Protein AF-A0AAJ1U0Q8-F1 (afdb_monomer_lite)

Radius of gyration: 18.87 Å; chains: 1; bounding box: 46×45×35 Å

Structure (mmCIF, N/CA/C/O backbone):
data_AF-A0AAJ1U0Q8-F1
#
_entry.id   AF-A0AAJ1U0Q8-F1
#
loop_
_atom_site.group_PDB
_atom_site.id
_atom_site.type_symbol
_atom_site.label_atom_id
_atom_site.label_alt_id
_atom_site.label_comp_id
_atom_site.label_asym_id
_atom_site.label_entity_id
_atom_site.label_seq_id
_atom_site.pdbx_PDB_ins_code
_atom_site.Cartn_x
_atom_site.Cartn_y
_atom_site.Cartn_z
_atom_site.occupancy
_atom_site.B_iso_or_equiv
_atom_site.auth_seq_id
_atom_site.auth_comp_id
_atom_site.auth_asym_id
_atom_site.auth_atom_id
_atom_site.pdbx_PDB_model_num
ATOM 1 N N . MET A 1 1 ? -5.682 -18.671 3.814 1.00 58.34 1 MET A N 1
ATOM 2 C CA . MET A 1 1 ? -4.572 -17.831 3.312 1.00 58.34 1 MET A CA 1
ATOM 3 C C . MET A 1 1 ? -4.842 -17.552 1.848 1.00 58.34 1 MET A C 1
ATOM 5 O O . MET A 1 1 ? -4.875 -18.498 1.068 1.00 58.34 1 MET A O 1
ATOM 9 N N . THR A 1 2 ? -5.083 -16.295 1.493 1.00 74.69 2 THR A N 1
ATOM 10 C CA . THR A 1 2 ? -5.428 -15.890 0.124 1.00 74.69 2 THR A CA 1
ATOM 11 C C . THR A 1 2 ? -4.175 -15.361 -0.558 1.00 74.69 2 THR A C 1
ATOM 13 O O . THR A 1 2 ? -3.456 -14.548 0.017 1.00 74.69 2 THR A O 1
ATOM 16 N N . LYS A 1 3 ? -3.877 -15.851 -1.763 1.00 77.62 3 LYS A N 1
ATOM 17 C CA . LYS A 1 3 ? -2.729 -15.394 -2.556 1.00 77.62 3 LYS A CA 1
ATOM 18 C C . LYS A 1 3 ? -3.224 -14.487 -3.674 1.00 77.62 3 LYS A C 1
ATOM 20 O O . LYS A 1 3 ? -4.155 -14.854 -4.385 1.00 77.62 3 LYS A O 1
ATOM 25 N N . HIS A 1 4 ? -2.584 -13.340 -3.848 1.00 74.12 4 HIS A N 1
ATOM 26 C CA . HIS A 1 4 ? -2.868 -12.391 -4.916 1.00 74.12 4 HIS A CA 1
ATOM 27 C C . HIS A 1 4 ? -1.615 -12.171 -5.755 1.00 74.12 4 HIS A C 1
ATOM 29 O O . HIS A 1 4 ? -0.574 -11.755 -5.250 1.00 74.12 4 HIS A O 1
ATOM 35 N N . LYS A 1 5 ? -1.690 -12.491 -7.048 1.00 73.25 5 LYS A N 1
ATOM 36 C CA . LYS A 1 5 ? -0.562 -12.300 -7.964 1.00 73.25 5 LYS A CA 1
ATOM 37 C C . LYS A 1 5 ? -0.489 -10.828 -8.366 1.00 73.25 5 LYS A C 1
ATOM 39 O O . LYS A 1 5 ? -1.400 -10.327 -9.011 1.00 73.25 5 LYS A O 1
ATOM 44 N N . LEU A 1 6 ? 0.623 -10.169 -8.049 1.00 69.06 6 LEU A N 1
ATOM 45 C CA . LEU A 1 6 ? 0.897 -8.776 -8.425 1.00 69.06 6 LEU A CA 1
ATOM 46 C C . LEU A 1 6 ? 1.731 -8.672 -9.720 1.00 69.06 6 LEU A C 1
ATOM 48 O O . LEU A 1 6 ? 2.224 -7.601 -10.067 1.00 69.06 6 LEU A O 1
ATOM 52 N N . GLY A 1 7 ? 1.883 -9.774 -10.463 1.00 67.50 7 GLY A N 1
ATOM 53 C CA . GLY A 1 7 ? 2.677 -9.841 -11.693 1.00 67.50 7 GLY A CA 1
ATOM 54 C C . GLY A 1 7 ? 4.178 -9.935 -11.408 1.00 67.50 7 GLY A C 1
ATOM 55 O O . GLY A 1 7 ? 4.593 -10.667 -10.513 1.00 67.50 7 GLY A O 1
ATOM 56 N N . LEU A 1 8 ? 4.989 -9.173 -12.152 1.00 64.56 8 LEU A N 1
ATOM 57 C CA . LEU A 1 8 ? 6.452 -9.084 -11.991 1.00 64.56 8 LEU A CA 1
ATOM 58 C C . LEU A 1 8 ? 6.898 -8.551 -10.617 1.00 64.56 8 LEU A C 1
ATOM 60 O O . LEU A 1 8 ? 8.073 -8.631 -10.287 1.00 64.56 8 LEU A O 1
ATOM 64 N N . VAL A 1 9 ? 5.979 -8.018 -9.810 1.00 69.50 9 VAL A N 1
ATOM 65 C CA . VAL A 1 9 ? 6.248 -7.520 -8.453 1.00 69.50 9 VAL A CA 1
ATOM 66 C C . VAL A 1 9 ? 6.316 -8.653 -7.421 1.00 69.50 9 VAL A C 1
ATOM 68 O O . VAL A 1 9 ? 7.023 -8.530 -6.425 1.00 69.50 9 VAL A O 1
ATOM 71 N N . GLY A 1 10 ? 5.612 -9.766 -7.655 1.00 75.31 10 GLY A N 1
ATOM 72 C CA . GLY A 1 10 ? 5.552 -10.898 -6.729 1.00 75.31 10 GLY A CA 1
ATOM 73 C C . GLY A 1 10 ? 4.132 -11.322 -6.369 1.00 75.31 10 GLY A C 1
ATOM 74 O O . GLY A 1 10 ? 3.176 -11.082 -7.113 1.00 75.31 10 GLY A O 1
ATOM 75 N N . VAL A 1 11 ? 3.996 -11.993 -5.228 1.00 81.25 11 VAL A N 1
ATOM 76 C CA . VAL A 1 11 ? 2.717 -12.507 -4.728 1.00 81.25 11 VAL A CA 1
ATOM 77 C C . VAL A 1 11 ? 2.438 -11.913 -3.356 1.00 81.25 11 VAL A C 1
ATOM 79 O O . VAL A 1 11 ? 3.226 -12.067 -2.427 1.00 81.25 11 VAL A O 1
ATOM 82 N N . LEU A 1 12 ? 1.290 -11.258 -3.221 1.00 83.31 12 LEU A N 1
ATOM 83 C CA . LEU A 1 12 ? 0.769 -10.825 -1.936 1.00 83.31 12 LEU A CA 1
ATOM 84 C C . LEU A 1 12 ? 0.078 -11.998 -1.246 1.00 83.31 12 LEU A C 1
ATOM 86 O O . LEU A 1 12 ? -0.757 -12.686 -1.832 1.00 83.31 12 LEU A O 1
ATOM 90 N N . HIS A 1 13 ? 0.429 -12.233 0.006 1.00 83.00 13 HIS A N 1
ATOM 91 C CA . HIS A 1 13 ? -0.161 -13.249 0.857 1.00 83.00 13 HIS A CA 1
ATOM 92 C C . HIS A 1 13 ? -0.986 -12.566 1.939 1.00 83.00 13 HIS A C 1
ATOM 94 O O . HIS A 1 13 ? -0.459 -11.818 2.758 1.00 83.00 13 HIS A O 1
ATOM 100 N N . VAL A 1 14 ? -2.280 -12.862 1.959 1.00 82.00 14 VAL A N 1
ATOM 101 C CA . VAL A 1 14 ? -3.213 -12.402 2.985 1.00 82.00 14 VAL A CA 1
ATOM 102 C C . VAL A 1 14 ? -3.460 -13.560 3.939 1.00 82.00 14 VAL A C 1
ATOM 104 O O . VAL A 1 14 ? -3.991 -14.616 3.562 1.00 82.00 14 VAL A O 1
ATOM 107 N N . HIS A 1 15 ? -3.024 -13.391 5.179 1.00 80.44 15 HIS A N 1
ATOM 108 C CA . HIS A 1 15 ? -3.223 -14.375 6.229 1.00 80.44 15 HIS A CA 1
ATOM 109 C C . HIS A 1 15 ? -4.585 -14.157 6.901 1.00 80.44 15 HIS A C 1
ATOM 111 O O . HIS A 1 15 ? -5.026 -13.018 7.031 1.00 80.44 15 HIS A O 1
ATOM 117 N N . PRO A 1 16 ? -5.249 -15.236 7.355 1.00 72.12 16 PRO A N 1
ATOM 118 C CA . PRO A 1 16 ? -6.525 -15.133 8.071 1.00 72.12 16 PRO A CA 1
ATOM 119 C C . PRO A 1 16 ? -6.404 -14.392 9.412 1.00 72.12 16 PRO A C 1
ATOM 121 O O . PRO A 1 16 ? -7.392 -13.886 9.918 1.00 72.12 16 PRO A O 1
ATOM 124 N N . ASP A 1 17 ? -5.186 -14.289 9.942 1.00 77.19 17 ASP A N 1
ATOM 125 C CA . ASP A 1 17 ? -4.814 -13.530 11.142 1.00 77.19 17 ASP A CA 1
AT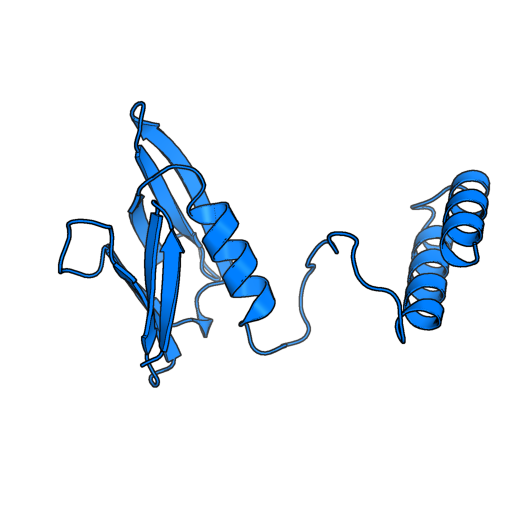OM 126 C C . ASP A 1 17 ? -4.863 -11.997 10.941 1.00 77.19 17 ASP A C 1
ATOM 128 O O . ASP A 1 17 ? -4.507 -11.230 11.823 1.00 77.19 17 ASP A O 1
ATOM 132 N N . GLY A 1 18 ? -5.243 -11.523 9.747 1.00 79.94 18 GLY A N 1
ATOM 133 C CA . GLY A 1 18 ? -5.286 -10.094 9.423 1.00 79.94 18 GLY A CA 1
ATOM 134 C C . GLY A 1 18 ? -3.931 -9.502 9.032 1.00 79.94 18 GLY A C 1
ATOM 135 O O . GLY A 1 18 ? -3.835 -8.305 8.784 1.00 79.94 18 GLY A O 1
ATOM 136 N N . THR A 1 19 ? -2.872 -10.309 8.927 1.00 84.56 19 THR A N 1
ATOM 137 C CA . THR A 1 19 ? -1.569 -9.854 8.417 1.00 84.56 19 THR A CA 1
ATOM 138 C C . THR A 1 19 ? -1.444 -10.043 6.910 1.00 84.56 19 THR A C 1
ATOM 140 O O . THR A 1 19 ? -1.818 -11.092 6.382 1.00 84.56 19 THR A O 1
ATOM 143 N N . ILE A 1 20 ? -0.820 -9.085 6.234 1.00 84.88 20 ILE A N 1
ATOM 144 C CA . ILE A 1 20 ? -0.394 -9.203 4.842 1.00 84.88 20 ILE A CA 1
ATOM 145 C C . ILE A 1 20 ? 1.122 -9.325 4.748 1.00 84.88 20 ILE A C 1
ATOM 147 O O . ILE A 1 20 ? 1.860 -8.748 5.547 1.00 84.88 20 ILE A O 1
ATOM 151 N N . GLY A 1 21 ? 1.596 -10.071 3.758 1.00 84.69 21 GLY A N 1
ATOM 152 C CA . GLY A 1 21 ? 3.015 -10.152 3.452 1.00 84.69 21 GLY A CA 1
ATOM 153 C C . GLY A 1 21 ? 3.274 -10.269 1.963 1.00 84.69 21 GLY A C 1
ATOM 154 O O . GLY A 1 21 ? 2.531 -10.934 1.245 1.00 84.69 21 GLY A O 1
ATOM 155 N N . LEU A 1 22 ? 4.327 -9.615 1.492 1.00 82.81 22 LEU A N 1
ATOM 156 C CA . LEU A 1 22 ? 4.748 -9.687 0.097 1.00 82.81 22 LEU A CA 1
ATOM 157 C C . LEU A 1 22 ? 5.836 -10.747 -0.056 1.00 82.81 22 LEU A C 1
ATOM 159 O O . LEU A 1 22 ? 6.810 -10.742 0.690 1.00 82.81 22 LEU A O 1
ATOM 163 N N . VAL A 1 23 ? 5.693 -11.633 -1.036 1.00 81.62 23 VAL A N 1
ATOM 164 C CA . VAL A 1 23 ? 6.739 -12.574 -1.448 1.00 81.62 23 VAL A CA 1
ATOM 165 C C . VAL A 1 23 ? 7.258 -12.136 -2.813 1.00 81.62 23 VAL A C 1
ATOM 167 O O . VAL A 1 23 ? 6.512 -12.130 -3.796 1.00 81.62 23 VAL A O 1
ATOM 170 N N . GLU A 1 24 ? 8.529 -11.736 -2.866 1.00 73.19 24 GLU A N 1
ATOM 171 C CA . GLU A 1 24 ? 9.201 -11.340 -4.108 1.00 73.19 24 GLU A CA 1
ATOM 172 C C . GLU A 1 24 ? 9.363 -12.544 -5.058 1.00 73.19 24 GLU A C 1
ATOM 174 O O . GLU A 1 24 ? 9.595 -13.673 -4.614 1.00 73.19 24 GLU A O 1
ATOM 179 N N . PRO A 1 25 ? 9.307 -12.330 -6.382 1.00 64.06 25 PRO A N 1
ATOM 180 C CA . PRO 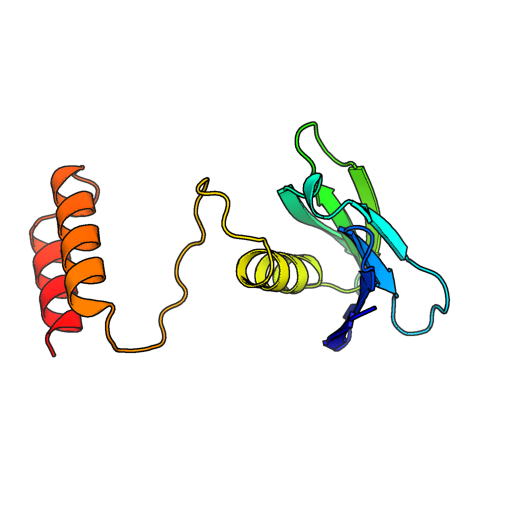A 1 25 ? 9.574 -13.391 -7.343 1.00 64.06 25 PRO A CA 1
ATOM 181 C C . PRO A 1 25 ? 11.035 -13.853 -7.222 1.00 64.06 25 PRO A C 1
ATOM 183 O O . PRO A 1 25 ? 11.960 -13.046 -7.255 1.00 64.06 25 PRO A O 1
ATOM 186 N N . GLY A 1 26 ? 11.245 -15.162 -7.066 1.00 62.72 26 GLY A N 1
ATOM 187 C CA . GLY A 1 26 ? 12.575 -15.754 -6.859 1.00 62.72 26 GLY A CA 1
ATOM 188 C C . GLY A 1 26 ? 13.038 -15.796 -5.398 1.00 62.72 26 GLY A C 1
ATOM 189 O O . GLY A 1 26 ? 14.081 -16.381 -5.111 1.00 62.72 26 GLY A O 1
ATOM 190 N N . ARG A 1 27 ? 12.255 -15.248 -4.460 1.00 64.12 27 ARG A N 1
ATOM 191 C CA . ARG A 1 27 ? 12.453 -15.420 -3.017 1.00 64.12 27 ARG A CA 1
ATOM 192 C C . ARG A 1 27 ? 11.344 -16.295 -2.445 1.00 64.12 27 ARG A C 1
ATOM 194 O O . ARG A 1 27 ? 10.169 -16.072 -2.697 1.00 64.12 27 ARG A O 1
ATOM 201 N N . PHE A 1 28 ? 11.726 -17.278 -1.635 1.00 60.09 28 PHE A N 1
ATOM 202 C CA . PHE A 1 28 ? 10.774 -18.125 -0.903 1.00 60.09 28 PHE A CA 1
ATOM 203 C C . PHE A 1 28 ? 10.379 -17.539 0.463 1.00 60.09 28 PHE A C 1
ATOM 205 O O . PHE A 1 28 ? 9.507 -18.083 1.137 1.00 60.09 28 PHE A O 1
ATOM 212 N N . SER A 1 29 ? 10.997 -16.422 0.856 1.00 72.31 29 SER A N 1
ATOM 213 C CA . SER A 1 29 ? 10.757 -15.737 2.127 1.00 72.31 29 SER A CA 1
ATOM 214 C C . SER A 1 29 ? 9.943 -14.463 1.917 1.00 72.31 29 SER A C 1
ATOM 216 O O . SER A 1 29 ? 10.085 -13.787 0.897 1.00 72.31 29 SER A O 1
ATOM 218 N N . PHE A 1 30 ? 9.117 -14.116 2.904 1.00 70.88 30 PHE A N 1
ATOM 219 C CA . PHE A 1 30 ? 8.390 -12.849 2.918 1.00 70.88 30 PHE A CA 1
ATOM 220 C C . PHE A 1 30 ? 9.369 -11.671 2.962 1.00 70.88 30 PHE A C 1
ATOM 222 O O . PHE A 1 30 ? 10.234 -11.616 3.832 1.00 70.88 30 PHE A O 1
ATOM 229 N N . ALA A 1 31 ? 9.208 -10.725 2.039 1.00 76.69 31 ALA A N 1
ATOM 230 C CA . ALA A 1 31 ? 9.922 -9.454 2.036 1.00 76.69 31 ALA A CA 1
ATOM 231 C C . ALA A 1 31 ? 9.497 -8.578 3.225 1.00 76.69 31 ALA A C 1
ATOM 233 O O . ALA A 1 31 ? 10.323 -7.886 3.809 1.00 76.69 31 ALA A O 1
ATOM 234 N N . PHE A 1 32 ? 8.222 -8.657 3.614 1.00 82.19 32 PHE A N 1
ATOM 235 C CA . PHE A 1 32 ? 7.701 -8.121 4.868 1.00 82.19 32 PHE A CA 1
ATOM 236 C C . PHE A 1 32 ? 6.438 -8.878 5.283 1.00 82.19 32 PHE A C 1
ATOM 238 O O . PHE A 1 32 ? 5.781 -9.506 4.448 1.00 82.19 32 PHE A O 1
ATOM 245 N N . ARG A 1 33 ? 6.077 -8.781 6.565 1.00 84.56 33 ARG A N 1
ATOM 246 C CA . ARG A 1 33 ? 4.781 -9.215 7.096 1.00 84.56 33 ARG A CA 1
ATOM 247 C C . ARG A 1 33 ? 4.298 -8.192 8.117 1.00 84.56 33 ARG A C 1
ATOM 249 O O . ARG A 1 33 ? 4.976 -7.963 9.111 1.00 84.56 33 ARG A O 1
ATOM 256 N N . VAL A 1 34 ? 3.145 -7.588 7.863 1.00 85.94 34 VAL A N 1
ATOM 257 C CA . VAL A 1 34 ? 2.574 -6.512 8.687 1.00 85.94 34 VAL A CA 1
ATOM 258 C C . VAL A 1 34 ? 1.068 -6.713 8.868 1.00 85.94 34 VAL A C 1
ATOM 260 O O . VAL A 1 34 ? 0.429 -7.304 7.993 1.00 85.94 34 VAL A O 1
ATOM 263 N N . PRO A 1 35 ? 0.472 -6.256 9.980 1.00 84.38 35 PRO A N 1
ATOM 264 C CA . PRO A 1 35 ? -0.978 -6.274 10.151 1.00 84.38 35 PRO A CA 1
ATOM 265 C C . PRO A 1 35 ? -1.644 -5.308 9.166 1.00 84.38 35 PRO A C 1
ATOM 267 O O . PRO A 1 35 ? -1.256 -4.147 9.092 1.00 84.38 35 PRO A O 1
ATOM 270 N N . LEU A 1 36 ? -2.650 -5.783 8.425 1.00 81.62 36 LEU A N 1
ATOM 271 C CA . LEU A 1 36 ? -3.381 -5.005 7.417 1.00 81.62 36 LEU A CA 1
ATOM 272 C C . LEU A 1 36 ? -4.015 -3.745 8.015 1.00 81.62 36 LEU A C 1
ATOM 274 O O . LEU A 1 36 ? -4.028 -2.707 7.366 1.00 81.62 36 LEU A O 1
ATOM 278 N N . ASP A 1 37 ? -4.494 -3.830 9.255 1.00 82.31 37 ASP A N 1
ATOM 279 C CA . ASP A 1 37 ? -5.114 -2.709 9.968 1.00 82.31 37 ASP A CA 1
ATOM 280 C C . ASP A 1 37 ? -4.124 -1.567 10.259 1.00 82.31 37 ASP A C 1
ATOM 282 O O . ASP A 1 37 ? -4.471 -0.390 10.189 1.00 82.31 37 ASP A O 1
ATOM 286 N N . ALA A 1 38 ? -2.851 -1.904 10.488 1.00 82.56 38 ALA A N 1
ATOM 287 C CA . ALA A 1 38 ? -1.807 -0.906 10.696 1.00 82.56 38 ALA A CA 1
ATOM 288 C C . ALA A 1 38 ? -1.316 -0.275 9.389 1.00 82.56 38 ALA A C 1
ATOM 290 O O . ALA A 1 38 ? -0.587 0.713 9.445 1.00 82.56 38 ALA A O 1
ATOM 291 N N . VAL A 1 39 ? -1.673 -0.834 8.228 1.00 85.00 39 VAL A N 1
ATOM 292 C CA . VAL A 1 39 ? -1.239 -0.328 6.925 1.00 85.00 39 VAL A CA 1
ATOM 293 C C . VAL A 1 39 ? -2.166 0.796 6.482 1.00 85.00 39 VAL A C 1
ATOM 295 O O . VAL A 1 39 ? -3.349 0.611 6.207 1.00 85.00 39 VAL A O 1
ATOM 298 N N . VAL A 1 40 ? -1.591 1.986 6.369 1.00 84.88 40 VAL A N 1
ATOM 299 C CA . VAL A 1 40 ? -2.248 3.174 5.825 1.00 84.88 40 VAL A CA 1
ATOM 300 C C . VAL A 1 40 ? -2.058 3.245 4.314 1.00 84.88 40 VAL A C 1
ATOM 302 O O . VAL A 1 40 ? -2.995 3.599 3.604 1.00 84.88 40 VAL A O 1
ATOM 305 N N . GLY A 1 41 ? -0.876 2.877 3.821 1.00 83.69 41 GLY A N 1
ATOM 306 C CA . GLY A 1 41 ? -0.571 2.890 2.396 1.00 83.69 41 GLY A CA 1
ATOM 307 C C . GLY A 1 41 ? 0.844 2.425 2.092 1.00 83.69 41 GLY A C 1
ATOM 308 O O . GLY A 1 41 ? 1.597 2.013 2.974 1.00 83.69 41 GLY A O 1
ATOM 309 N N . PHE A 1 42 ? 1.210 2.507 0.823 1.00 87.31 42 PHE A N 1
ATOM 310 C CA . PHE A 1 42 ? 2.518 2.108 0.327 1.00 87.31 42 PHE A CA 1
ATOM 311 C C . PHE A 1 42 ? 3.150 3.257 -0.447 1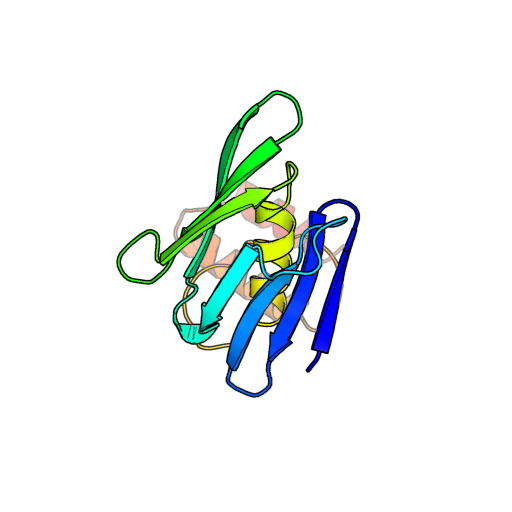.00 87.31 42 PHE A C 1
ATOM 313 O O . PHE A 1 42 ? 2.484 3.919 -1.241 1.00 87.31 42 PHE A O 1
ATOM 320 N N . THR A 1 43 ? 4.443 3.476 -0.243 1.00 84.19 43 THR A N 1
ATOM 321 C CA . THR A 1 43 ? 5.238 4.400 -1.051 1.00 84.19 43 THR A CA 1
ATOM 322 C C . THR A 1 43 ? 6.455 3.675 -1.595 1.00 84.19 43 THR A C 1
ATOM 324 O O . THR A 1 43 ? 6.937 2.717 -0.994 1.00 84.19 43 THR A O 1
ATOM 327 N N . GLU A 1 44 ? 6.939 4.104 -2.752 1.00 85.94 44 GLU A N 1
ATOM 328 C CA . GLU A 1 44 ? 8.174 3.593 -3.327 1.00 85.94 44 GLU A CA 1
ATOM 329 C C . GLU A 1 44 ? 9.168 4.734 -3.524 1.00 85.94 44 GLU A C 1
ATOM 331 O O . GLU A 1 44 ? 8.871 5.751 -4.149 1.00 85.94 44 GLU A O 1
ATOM 336 N N . ALA A 1 45 ? 10.366 4.562 -2.979 1.00 80.94 45 ALA A N 1
ATOM 337 C CA . ALA A 1 45 ? 11.499 5.420 -3.248 1.00 80.94 45 ALA A CA 1
ATOM 338 C C . ALA A 1 45 ? 12.320 4.826 -4.394 1.00 80.94 45 ALA A C 1
ATOM 340 O O . ALA A 1 45 ? 12.577 3.618 -4.460 1.00 80.94 45 ALA A O 1
ATOM 341 N N . ARG A 1 46 ? 12.752 5.700 -5.305 1.00 75.75 46 ARG A N 1
ATOM 342 C CA . ARG A 1 46 ? 13.629 5.343 -6.420 1.00 75.75 46 ARG A CA 1
ATOM 343 C C . ARG A 1 46 ? 14.927 4.747 -5.878 1.00 75.75 46 ARG A C 1
ATOM 345 O O . ARG A 1 46 ? 15.713 5.442 -5.242 1.00 75.75 46 ARG A O 1
ATOM 352 N N . GLY A 1 47 ? 15.124 3.459 -6.140 1.00 69.56 47 GLY A N 1
ATOM 353 C CA . GLY A 1 47 ? 16.348 2.739 -5.820 1.00 69.56 47 GLY A CA 1
ATOM 354 C C . GLY A 1 47 ? 17.266 2.647 -7.040 1.00 69.56 47 GLY A C 1
ATOM 355 O O . GLY A 1 47 ? 17.530 3.631 -7.729 1.00 69.56 47 GLY A O 1
ATOM 356 N N . SER A 1 48 ? 17.745 1.437 -7.327 1.00 68.06 48 SER A N 1
ATOM 357 C CA . SER A 1 48 ? 18.567 1.138 -8.508 1.00 68.06 48 SER A CA 1
ATOM 358 C C . SER A 1 48 ? 17.746 1.077 -9.805 1.00 68.06 48 SER A C 1
ATOM 360 O O . SER A 1 48 ? 16.522 1.154 -9.790 1.00 68.06 48 SER A O 1
ATOM 362 N N . PHE A 1 49 ? 18.420 0.904 -10.948 1.00 61.75 49 PHE A N 1
ATOM 363 C CA . PHE A 1 49 ? 17.820 0.944 -12.294 1.00 61.75 49 PHE A CA 1
ATOM 364 C C . PHE A 1 49 ? 16.593 0.026 -12.483 1.00 61.75 49 PHE A C 1
ATOM 366 O O . PHE A 1 49 ? 15.709 0.342 -13.271 1.00 61.75 49 PHE A O 1
ATOM 373 N N . THR A 1 50 ? 16.516 -1.085 -11.743 1.00 69.56 50 THR A N 1
ATOM 374 C CA . THR A 1 50 ? 15.409 -2.060 -11.799 1.00 69.56 50 THR A CA 1
ATOM 375 C C . THR A 1 50 ? 14.681 -2.264 -10.469 1.00 69.56 50 THR A C 1
ATOM 377 O O . THR A 1 50 ? 13.654 -2.937 -10.445 1.00 69.56 50 THR A O 1
ATOM 380 N N . ARG A 1 51 ? 15.177 -1.687 -9.364 1.00 75.69 51 ARG A N 1
ATOM 381 C CA . ARG A 1 51 ? 14.632 -1.893 -8.013 1.00 75.69 51 ARG A CA 1
ATOM 382 C C . ARG A 1 51 ? 14.216 -0.576 -7.366 1.00 75.69 51 ARG A C 1
ATOM 384 O O . ARG A 1 51 ? 14.971 0.391 -7.390 1.00 75.69 51 ARG A O 1
ATOM 391 N N . ALA A 1 52 ? 13.061 -0.584 -6.721 1.00 80.50 52 ALA A N 1
ATOM 392 C CA . ALA A 1 52 ? 12.564 0.469 -5.854 1.00 80.50 52 ALA A CA 1
ATOM 393 C C . ALA A 1 52 ? 12.573 -0.002 -4.395 1.00 80.50 52 ALA A C 1
ATOM 395 O O . ALA A 1 52 ? 12.427 -1.192 -4.109 1.00 80.50 52 ALA A O 1
ATOM 396 N N . THR A 1 53 ? 12.748 0.930 -3.469 1.00 84.62 53 THR A N 1
ATOM 397 C CA . THR A 1 53 ? 12.577 0.670 -2.042 1.00 84.62 53 THR A CA 1
ATOM 398 C C . THR A 1 53 ? 11.122 0.943 -1.697 1.00 84.62 53 THR A C 1
ATOM 400 O O . THR A 1 53 ? 10.684 2.086 -1.704 1.00 84.62 53 THR A O 1
ATOM 403 N N . LEU A 1 54 ? 10.353 -0.114 -1.464 1.00 86.25 54 LEU A N 1
ATOM 404 C CA . LEU A 1 54 ? 8.967 -0.044 -1.033 1.00 86.25 54 LEU A CA 1
ATOM 405 C C . LEU A 1 54 ? 8.918 0.131 0.480 1.00 86.25 54 LEU A C 1
ATOM 407 O O . LEU A 1 54 ? 9.273 -0.787 1.223 1.00 86.25 54 LEU A O 1
ATOM 411 N N . SER A 1 55 ? 8.408 1.272 0.916 1.00 87.62 55 SER A N 1
ATOM 412 C CA . SER A 1 55 ? 8.153 1.578 2.316 1.00 87.62 55 SER A CA 1
ATOM 413 C C . SER A 1 55 ? 6.653 1.441 2.589 1.00 87.62 55 SER A C 1
ATOM 415 O O . SER A 1 55 ? 5.800 2.016 1.907 1.00 87.62 55 SER A O 1
ATOM 417 N N . VAL A 1 56 ? 6.320 0.642 3.595 1.00 89.25 56 VAL A N 1
ATOM 418 C CA . VAL A 1 56 ? 4.960 0.435 4.083 1.00 89.25 56 VAL A CA 1
ATOM 419 C C . VAL A 1 56 ? 4.665 1.501 5.125 1.00 89.25 56 VAL A C 1
ATOM 421 O O . VAL A 1 56 ? 5.340 1.575 6.151 1.00 89.25 56 VAL A O 1
ATOM 424 N N . LEU A 1 57 ? 3.656 2.322 4.862 1.00 87.94 57 LEU A N 1
ATOM 425 C CA . LEU A 1 57 ? 3.225 3.403 5.736 1.00 87.94 57 LEU A CA 1
ATOM 426 C C . LEU A 1 57 ? 2.145 2.893 6.686 1.00 87.94 57 LEU A C 1
ATOM 428 O O . LEU A 1 57 ? 1.156 2.305 6.249 1.00 87.94 57 LEU A O 1
ATOM 432 N N . GLY A 1 58 ? 2.320 3.158 7.974 1.00 85.62 58 GLY A N 1
ATOM 433 C CA . GLY A 1 58 ? 1.303 3.002 9.003 1.00 85.62 58 GLY A CA 1
ATOM 434 C C . GLY A 1 58 ? 0.927 4.328 9.659 1.00 85.62 58 GLY A C 1
ATOM 435 O O . GLY A 1 58 ? 1.397 5.391 9.257 1.00 85.62 58 GLY A O 1
ATOM 436 N N . GLN A 1 59 ? 0.072 4.269 10.684 1.00 75.44 59 GLN A N 1
ATOM 437 C CA . GLN A 1 59 ? -0.485 5.460 11.352 1.00 75.44 59 GLN A CA 1
ATOM 438 C C . GLN A 1 59 ? 0.569 6.411 11.951 1.00 75.44 59 GLN A C 1
ATOM 440 O O . GLN A 1 59 ? 0.293 7.596 12.100 1.00 75.44 59 GLN A O 1
ATOM 445 N N . GLY A 1 60 ? 1.768 5.911 12.273 1.00 77.06 60 GLY A N 1
ATOM 446 C CA . GLY A 1 60 ? 2.858 6.685 12.881 1.00 77.06 60 GLY A CA 1
ATOM 447 C C . GLY A 1 60 ? 4.122 6.822 12.025 1.00 77.06 60 GLY A C 1
ATOM 448 O O . GLY A 1 60 ? 5.142 7.261 12.546 1.00 77.06 60 GLY A O 1
ATOM 449 N N . GLY A 1 61 ? 4.093 6.421 10.749 1.00 83.31 61 GLY A N 1
ATOM 450 C CA . GLY A 1 61 ? 5.262 6.458 9.861 1.00 83.31 61 GLY A CA 1
ATOM 451 C C . GLY A 1 61 ? 5.529 5.129 9.156 1.00 83.31 61 GLY A C 1
ATOM 452 O O . GLY A 1 61 ? 4.618 4.329 8.961 1.00 83.31 61 GLY A O 1
ATOM 453 N N . VAL A 1 62 ? 6.775 4.892 8.740 1.00 86.50 62 VAL A N 1
ATOM 454 C CA . VAL A 1 62 ? 7.160 3.660 8.033 1.00 86.50 62 VAL A CA 1
ATOM 455 C C . VAL A 1 62 ? 7.223 2.491 9.018 1.00 86.50 62 VAL A C 1
ATOM 457 O O . VAL A 1 62 ? 7.992 2.528 9.974 1.00 86.50 62 VAL A O 1
ATOM 460 N N . ILE A 1 63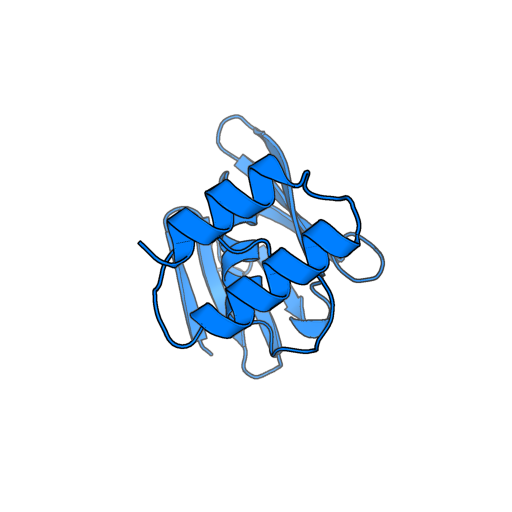 ? 6.426 1.449 8.778 1.00 86.50 63 ILE A N 1
ATOM 461 C CA . ILE A 1 63 ? 6.352 0.249 9.633 1.00 86.50 63 ILE A CA 1
ATOM 462 C C . ILE A 1 63 ? 7.139 -0.939 9.075 1.00 86.50 63 ILE A C 1
ATOM 464 O O . ILE A 1 63 ? 7.500 -1.847 9.819 1.00 86.50 63 ILE A O 1
ATOM 468 N N . ALA A 1 64 ? 7.401 -0.952 7.769 1.00 84.44 64 ALA A N 1
ATOM 469 C CA . ALA A 1 64 ? 8.261 -1.934 7.125 1.00 84.44 64 ALA A CA 1
ATOM 470 C C . ALA A 1 64 ? 8.848 -1.345 5.846 1.00 84.44 64 ALA A C 1
ATOM 472 O O . ALA A 1 64 ? 8.235 -0.488 5.216 1.00 84.44 64 ALA A O 1
ATOM 473 N N . GLU A 1 65 ? 10.009 -1.833 5.434 1.00 84.31 65 GLU A N 1
ATOM 474 C CA . GLU A 1 65 ? 10.639 -1.424 4.187 1.00 84.31 65 GLU A CA 1
ATOM 475 C C . GLU A 1 65 ? 11.275 -2.634 3.506 1.00 84.31 65 GLU A C 1
ATOM 477 O O . GLU A 1 65 ? 11.844 -3.505 4.165 1.00 84.31 65 GLU A O 1
ATOM 482 N N . CYS A 1 66 ? 11.152 -2.720 2.184 1.00 81.81 66 CYS A N 1
ATOM 483 C CA . CYS A 1 66 ? 11.767 -3.784 1.405 1.00 81.81 66 CYS A CA 1
ATOM 484 C C . CYS A 1 66 ? 12.136 -3.308 0.001 1.00 81.81 66 CYS A C 1
ATOM 486 O O . CYS A 1 66 ? 11.505 -2.420 -0.562 1.00 81.81 66 CYS A O 1
ATOM 488 N N . SER A 1 67 ? 13.149 -3.918 -0.605 1.00 80.25 67 SER A N 1
ATOM 489 C CA . SER A 1 67 ? 13.454 -3.674 -2.015 1.00 80.25 67 SER A CA 1
ATOM 490 C C . SER A 1 67 ? 12.556 -4.537 -2.900 1.00 80.25 67 SER A C 1
ATOM 492 O O . SER A 1 67 ? 12.467 -5.738 -2.686 1.00 80.25 67 SER A O 1
ATOM 494 N N . THR A 1 68 ? 11.927 -3.949 -3.913 1.00 78.06 68 THR A N 1
ATOM 495 C CA . THR A 1 68 ? 11.041 -4.631 -4.870 1.00 78.06 68 THR A CA 1
ATOM 496 C C . THR A 1 68 ? 11.172 -4.008 -6.264 1.00 78.06 68 THR A C 1
ATOM 498 O O . THR A 1 68 ? 12.001 -3.127 -6.480 1.00 78.06 68 THR A O 1
ATOM 501 N N . ASN A 1 69 ? 10.400 -4.479 -7.238 1.00 78.38 69 ASN A N 1
ATOM 502 C CA . ASN A 1 69 ? 10.355 -3.899 -8.580 1.00 78.38 69 ASN A CA 1
ATOM 503 C C . ASN A 1 69 ? 9.506 -2.618 -8.605 1.00 78.38 69 ASN A C 1
ATOM 505 O O . ASN A 1 69 ? 8.568 -2.469 -7.823 1.00 78.38 69 ASN A O 1
ATOM 509 N N . TYR A 1 70 ? 9.807 -1.712 -9.537 1.00 77.81 70 TYR A N 1
ATOM 510 C CA . TYR A 1 70 ? 9.017 -0.491 -9.732 1.00 77.81 70 TYR A CA 1
ATOM 511 C C . TYR A 1 70 ? 7.535 -0.779 -9.992 1.00 77.81 70 TYR A C 1
ATOM 513 O O . TYR A 1 70 ? 7.181 -1.749 -10.669 1.00 77.81 70 TYR A O 1
ATOM 521 N N . GLY A 1 71 ? 6.673 0.095 -9.473 1.00 74.81 71 GLY A N 1
ATOM 522 C CA . GLY A 1 71 ? 5.219 -0.014 -9.601 1.00 74.81 71 GLY A CA 1
ATOM 523 C C . GLY A 1 71 ? 4.586 -0.998 -8.616 1.00 74.81 71 GLY A C 1
ATOM 524 O O . GLY A 1 71 ? 3.396 -1.307 -8.721 1.00 74.81 71 GLY A O 1
ATOM 525 N N . ALA A 1 72 ? 5.359 -1.508 -7.655 1.00 80.06 72 ALA A N 1
ATOM 526 C CA . ALA A 1 72 ? 4.828 -2.310 -6.564 1.00 80.06 72 ALA A CA 1
ATOM 527 C C . ALA A 1 72 ? 3.898 -1.501 -5.657 1.00 80.06 72 ALA A C 1
ATOM 529 O O . ALA A 1 72 ? 2.862 -2.029 -5.249 1.00 80.06 72 ALA A O 1
ATOM 530 N N . ALA A 1 73 ? 4.236 -0.237 -5.367 1.00 82.44 73 ALA A N 1
ATOM 531 C CA . ALA A 1 73 ? 3.428 0.592 -4.481 1.00 82.44 73 ALA A CA 1
ATOM 532 C C . ALA A 1 73 ? 2.068 0.901 -5.111 1.00 82.44 73 ALA A C 1
ATOM 534 O O . ALA A 1 73 ? 1.056 0.763 -4.432 1.00 82.44 73 ALA A O 1
ATOM 535 N N . ASP A 1 74 ? 2.016 1.219 -6.411 1.00 82.69 74 ASP A N 1
ATOM 536 C CA . ASP A 1 74 ? 0.749 1.424 -7.136 1.00 82.69 74 ASP A CA 1
ATOM 537 C C . ASP A 1 74 ? -0.164 0.194 -7.044 1.00 82.69 74 ASP A C 1
ATOM 539 O O . ASP A 1 74 ? -1.334 0.299 -6.673 1.00 82.69 74 ASP A O 1
ATOM 543 N N . ARG A 1 75 ? 0.377 -1.000 -7.322 1.00 82.44 75 ARG A N 1
ATOM 544 C CA . ARG A 1 75 ? -0.418 -2.236 -7.289 1.00 82.44 75 ARG A CA 1
ATOM 545 C C . ARG A 1 75 ? -0.888 -2.586 -5.882 1.00 82.44 75 ARG A C 1
ATOM 547 O O . ARG A 1 75 ? -2.022 -3.031 -5.723 1.00 82.44 75 ARG A O 1
ATOM 554 N N . LEU A 1 76 ? -0.037 -2.393 -4.877 1.00 83.38 76 LEU A N 1
ATOM 555 C CA . LEU A 1 76 ? -0.384 -2.644 -3.480 1.00 83.38 76 LEU A CA 1
ATOM 556 C C . LEU A 1 76 ? -1.403 -1.630 -2.954 1.00 83.38 76 LEU A C 1
ATOM 558 O O . LEU A 1 76 ? -2.339 -2.036 -2.276 1.00 83.38 76 LEU A O 1
ATOM 562 N N . ASN A 1 77 ? -1.278 -0.347 -3.307 1.00 84.56 77 ASN A N 1
ATOM 563 C CA . ASN A 1 77 ? -2.263 0.680 -2.961 1.00 84.56 77 ASN A CA 1
ATOM 564 C C . ASN A 1 77 ? -3.614 0.414 -3.628 1.00 84.56 77 ASN A C 1
ATOM 566 O O . ASN A 1 77 ? -4.643 0.530 -2.967 1.00 84.56 77 ASN A O 1
ATOM 570 N N . ARG A 1 78 ? -3.625 0.008 -4.906 1.00 81.06 78 ARG A N 1
ATOM 571 C CA . ARG A 1 78 ? -4.858 -0.389 -5.603 1.00 81.06 78 ARG A CA 1
ATOM 572 C C . ARG A 1 78 ? -5.529 -1.559 -4.887 1.00 81.06 78 ARG A C 1
ATOM 574 O O . ARG A 1 78 ? -6.688 -1.452 -4.504 1.00 81.06 78 ARG A O 1
ATOM 581 N N . TRP A 1 79 ? -4.766 -2.618 -4.614 1.00 82.31 79 TRP A N 1
ATOM 582 C CA . TRP A 1 79 ? -5.272 -3.777 -3.885 1.00 82.31 79 TRP A CA 1
ATOM 583 C C . TRP A 1 79 ? -5.799 -3.402 -2.493 1.00 82.31 79 TRP A C 1
ATOM 585 O O . TRP A 1 79 ? -6.872 -3.859 -2.104 1.00 82.31 79 TRP A O 1
ATOM 595 N N . LEU A 1 80 ? -5.075 -2.545 -1.762 1.00 83.31 80 LEU A N 1
ATOM 596 C CA . LEU A 1 80 ? -5.480 -2.049 -0.448 1.00 83.31 80 LEU A CA 1
ATOM 597 C C . LEU A 1 80 ? -6.799 -1.277 -0.534 1.00 83.31 80 LEU A C 1
ATOM 599 O O . LEU A 1 80 ? -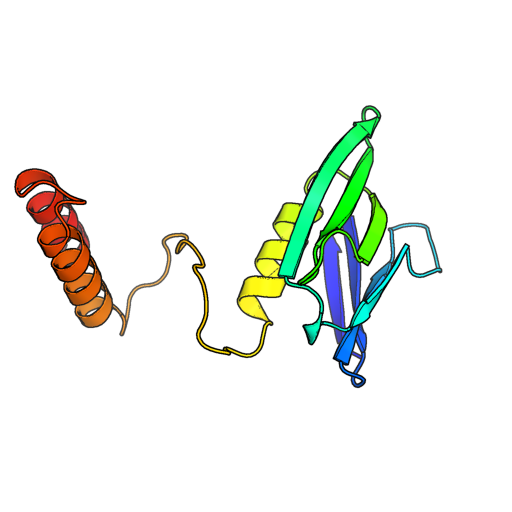7.665 -1.491 0.300 1.00 83.31 80 LEU A O 1
ATOM 603 N N . GLY A 1 81 ? -6.988 -0.433 -1.549 1.00 78.44 81 GLY A N 1
ATOM 604 C CA . GLY A 1 81 ? -8.252 0.273 -1.768 1.00 78.44 81 GLY A CA 1
ATOM 605 C C . GLY A 1 81 ? -9.435 -0.664 -2.032 1.00 78.44 81 GLY A C 1
ATOM 606 O O . GLY A 1 81 ? -10.538 -0.398 -1.567 1.00 78.44 81 GLY A O 1
ATOM 607 N N . GLU A 1 82 ? -9.207 -1.776 -2.734 1.00 77.12 82 GLU A N 1
ATOM 608 C CA . GLU A 1 82 ? -10.245 -2.764 -3.062 1.00 77.12 82 GLU A CA 1
ATOM 609 C C . GLU A 1 82 ? -10.564 -3.727 -1.903 1.00 77.12 82 GLU A C 1
ATOM 611 O O . GLU A 1 82 ? -11.689 -4.208 -1.793 1.00 77.12 82 GLU A O 1
ATOM 616 N N . HIS A 1 83 ? -9.577 -4.041 -1.057 1.00 71.38 83 HIS A N 1
ATOM 617 C CA . HIS A 1 83 ? -9.668 -5.112 -0.051 1.00 71.38 83 HIS A CA 1
ATOM 618 C C . HIS A 1 83 ? -9.643 -4.618 1.395 1.00 71.38 83 HIS A C 1
ATOM 620 O O . HIS A 1 83 ? -9.815 -5.419 2.319 1.00 71.38 83 HIS A O 1
ATOM 626 N N . ARG A 1 84 ? -9.424 -3.321 1.625 1.00 67.19 84 ARG A N 1
ATOM 627 C CA . ARG A 1 84 ? -9.591 -2.741 2.952 1.00 67.19 84 ARG A CA 1
ATOM 628 C C . ARG A 1 84 ? -11.079 -2.802 3.305 1.00 67.19 84 ARG A C 1
ATOM 630 O O . ARG A 1 84 ? -11.894 -2.273 2.547 1.00 67.19 84 ARG A O 1
ATOM 637 N N . PRO A 1 85 ? -11.460 -3.431 4.433 1.00 53.38 85 PRO A N 1
ATOM 638 C CA . PRO A 1 85 ? -12.834 -3.352 4.901 1.00 53.38 85 PRO A CA 1
ATOM 639 C C . PRO A 1 85 ? -13.171 -1.872 5.062 1.00 53.38 85 PRO A C 1
ATOM 641 O O . PRO A 1 85 ? -12.394 -1.124 5.657 1.00 53.38 85 PRO A O 1
ATOM 644 N N . ALA A 1 86 ? -14.278 -1.449 4.455 1.00 45.59 86 ALA A N 1
ATOM 645 C CA . ALA A 1 86 ? -14.721 -0.065 4.425 1.00 45.59 86 ALA A CA 1
ATOM 646 C C . ALA A 1 86 ? -15.005 0.449 5.848 1.00 45.59 86 ALA A C 1
ATOM 648 O O . ALA A 1 86 ? -16.146 0.484 6.295 1.00 45.59 86 ALA A O 1
ATOM 649 N N . SER A 1 87 ? -13.962 0.864 6.562 1.00 42.84 87 SER A N 1
ATOM 650 C CA . SER A 1 87 ? -14.086 1.875 7.601 1.00 42.84 87 SER A CA 1
ATOM 651 C C . SER A 1 87 ? -14.091 3.232 6.895 1.00 42.84 87 SER A C 1
ATOM 653 O O . SER A 1 87 ? -13.199 3.492 6.080 1.00 42.84 87 SER A O 1
ATOM 655 N N . PRO A 1 88 ? -15.100 4.081 7.141 1.00 43.50 88 PRO A N 1
ATOM 656 C CA . PRO A 1 88 ? -15.353 5.289 6.369 1.00 43.50 88 PRO A CA 1
ATOM 657 C C . PRO A 1 88 ? -14.346 6.380 6.732 1.00 43.50 88 PRO A C 1
ATOM 659 O O . PRO A 1 88 ? -14.665 7.305 7.468 1.00 43.50 88 PRO A O 1
ATOM 662 N N . GLN A 1 89 ? -13.116 6.306 6.226 1.00 44.56 89 GLN A N 1
ATOM 663 C CA . GLN A 1 89 ? -12.264 7.485 6.214 1.00 44.56 89 GLN A CA 1
ATOM 664 C C . GLN A 1 89 ? -11.222 7.454 5.097 1.00 44.56 89 GLN A C 1
ATOM 666 O O . GLN A 1 89 ? -10.370 6.575 5.033 1.00 44.56 89 GLN A O 1
ATOM 671 N N . ALA A 1 90 ? -11.295 8.518 4.296 1.00 41.59 90 ALA A N 1
ATOM 672 C CA . ALA A 1 90 ? -10.290 9.046 3.382 1.00 41.59 90 ALA A CA 1
ATOM 673 C C . ALA A 1 90 ? -10.094 8.332 2.028 1.00 41.59 90 ALA A C 1
ATOM 675 O O . ALA A 1 90 ? -9.250 7.464 1.844 1.00 41.59 90 ALA A O 1
ATOM 676 N N . SER A 1 91 ? -10.827 8.872 1.049 1.00 43.09 91 SER A N 1
ATOM 677 C CA . SER A 1 91 ? -10.273 9.353 -0.224 1.00 43.09 91 SER A CA 1
ATOM 678 C C . SER A 1 91 ? -9.554 8.338 -1.117 1.00 43.09 91 SER A C 1
ATOM 680 O O . SER A 1 91 ? -8.353 8.436 -1.347 1.00 43.09 91 SER A O 1
ATOM 682 N N . ALA A 1 92 ? -10.319 7.445 -1.744 1.00 41.88 92 ALA A N 1
ATOM 683 C CA . ALA A 1 92 ? -9.933 6.906 -3.044 1.00 41.88 92 ALA A CA 1
ATOM 684 C C . ALA A 1 92 ? -10.468 7.839 -4.143 1.00 41.88 92 ALA A C 1
ATOM 686 O O . ALA A 1 92 ? -11.681 8.023 -4.286 1.00 41.88 92 ALA A O 1
ATOM 687 N N . SER A 1 93 ? -9.558 8.448 -4.906 1.00 43.22 93 SER A N 1
ATOM 688 C CA . SER A 1 93 ? -9.872 9.032 -6.211 1.00 43.22 93 SER A CA 1
ATOM 689 C C . SER A 1 93 ? -10.523 7.955 -7.088 1.00 43.22 93 SER A C 1
ATOM 691 O O . SER A 1 93 ? -9.897 6.914 -7.306 1.00 43.22 93 SER A O 1
ATOM 693 N N . PRO A 1 94 ? -11.756 8.147 -7.588 1.00 44.97 94 PRO A N 1
ATOM 694 C CA . PRO A 1 94 ? -12.361 7.175 -8.483 1.00 44.97 94 PRO A CA 1
ATOM 695 C C . PRO A 1 94 ? -11.654 7.228 -9.841 1.00 44.97 94 PRO A C 1
ATOM 697 O O . PRO A 1 94 ? -11.641 8.254 -10.518 1.00 44.97 94 PRO A O 1
ATOM 700 N N . SER A 1 95 ? -11.060 6.102 -10.238 1.00 35.59 95 SER A N 1
ATOM 701 C CA . SER A 1 95 ? -10.777 5.839 -11.651 1.00 35.59 95 SER A CA 1
ATOM 702 C C . SER A 1 95 ? -12.119 5.600 -12.363 1.00 35.59 95 SER A C 1
ATOM 704 O O . SER A 1 95 ? -12.967 4.900 -11.805 1.00 35.59 95 SER A O 1
ATOM 706 N N . PRO A 1 96 ? -12.354 6.179 -13.553 1.00 48.97 96 PRO A N 1
ATOM 707 C CA . PRO A 1 96 ? -13.666 6.168 -14.183 1.00 48.97 96 PRO A CA 1
ATOM 708 C C . PRO A 1 96 ? -13.915 4.819 -14.854 1.00 48.97 96 PRO A C 1
ATOM 710 O O . PRO A 1 96 ? -13.202 4.433 -15.778 1.00 48.97 96 PRO A O 1
ATOM 713 N N . GLY A 1 97 ? -14.945 4.106 -14.408 1.00 46.97 97 GLY A N 1
ATOM 714 C CA . GLY A 1 97 ? -15.411 2.930 -15.128 1.00 46.97 97 GLY A CA 1
ATOM 715 C C . GLY A 1 97 ? -16.318 2.024 -14.318 1.00 46.97 97 GLY A C 1
ATOM 716 O O . GLY A 1 97 ? -15.867 0.993 -13.833 1.00 46.97 97 GLY A O 1
ATOM 717 N N . SER A 1 98 ? -17.600 2.371 -14.226 1.00 37.47 98 SER A N 1
ATOM 718 C CA . SER A 1 98 ? -18.703 1.469 -14.601 1.00 37.47 98 SER A CA 1
ATOM 719 C C . SER A 1 98 ? -20.043 2.082 -14.219 1.00 37.47 98 SER A C 1
ATOM 721 O O . SER A 1 98 ? -20.286 2.459 -13.076 1.00 37.47 98 SER A O 1
ATOM 723 N N . SER A 1 99 ? -20.895 2.197 -15.228 1.00 53.81 99 SER A N 1
ATOM 724 C CA . SER A 1 99 ? -22.214 2.805 -15.183 1.00 53.81 99 SER A CA 1
ATOM 725 C C . SER A 1 99 ? -23.223 1.948 -14.402 1.00 53.81 99 SER A C 1
ATOM 727 O O . SER A 1 99 ? -23.392 0.765 -14.687 1.00 53.81 99 SER A O 1
ATOM 729 N N . GLY A 1 100 ? -23.936 2.601 -13.471 1.00 49.91 100 GLY A N 1
ATOM 730 C CA . GLY A 1 100 ? -25.091 2.103 -12.697 1.00 49.91 100 GLY A CA 1
ATOM 731 C C . GLY A 1 100 ? -24.718 1.484 -11.339 1.00 49.91 100 GLY A C 1
ATOM 732 O O . GLY A 1 100 ? -23.667 0.861 -11.250 1.00 49.91 100 GLY A O 1
ATOM 733 N N . PRO A 1 101 ? -25.504 1.612 -10.244 1.00 49.03 101 PRO A N 1
ATOM 734 C CA . PRO A 1 101 ? -26.577 2.549 -9.871 1.00 49.03 101 PRO A CA 1
ATOM 735 C C . PRO A 1 101 ? -26.027 3.876 -9.288 1.00 49.03 101 PRO A C 1
ATOM 737 O O . PRO A 1 101 ? -26.650 4.523 -8.450 1.00 49.03 101 PRO A O 1
ATOM 740 N N . GLY A 1 102 ? -24.831 4.279 -9.728 1.00 57.25 102 GLY A N 1
ATOM 741 C CA . GLY A 1 102 ? -24.097 5.439 -9.222 1.00 57.25 102 GLY A CA 1
ATOM 742 C C . GLY A 1 102 ? -24.494 6.799 -9.798 1.00 57.25 102 GLY A C 1
ATOM 743 O O . GLY A 1 102 ? -23.951 7.784 -9.333 1.00 57.25 102 GLY A O 1
ATOM 744 N N . LEU A 1 103 ? -25.422 6.905 -10.759 1.00 64.62 103 LEU A N 1
ATOM 745 C CA . LEU A 1 103 ? -25.707 8.181 -11.442 1.00 64.62 103 LEU A CA 1
ATOM 746 C C . LEU A 1 103 ? -26.205 9.274 -10.482 1.00 64.62 103 LEU A C 1
ATOM 748 O O . LEU A 1 103 ? -25.737 10.406 -10.532 1.00 64.62 103 LEU A O 1
ATOM 752 N N . VAL A 1 104 ? -27.133 8.933 -9.583 1.00 71.19 104 VAL A N 1
ATOM 753 C CA . VAL A 1 104 ? -27.650 9.886 -8.586 1.00 71.19 104 VAL A CA 1
ATOM 754 C C . VAL A 1 104 ? -26.550 10.266 -7.594 1.00 71.19 104 VAL A C 1
ATOM 756 O O . VAL A 1 104 ? -26.370 11.445 -7.315 1.00 71.19 104 VAL A O 1
ATOM 759 N N . ALA A 1 105 ? -25.754 9.295 -7.139 1.00 68.38 105 ALA A N 1
ATOM 760 C CA . ALA A 1 105 ? -24.628 9.543 -6.240 1.00 68.38 105 ALA A CA 1
ATOM 761 C C . ALA A 1 105 ? -23.525 10.398 -6.896 1.00 68.38 105 ALA A C 1
ATOM 763 O O . ALA A 1 105 ? -22.914 11.235 -6.232 1.00 68.38 105 ALA A O 1
ATOM 764 N N . ASP A 1 106 ? -23.292 10.226 -8.197 1.00 65.81 106 ASP A N 1
ATOM 765 C CA . ASP A 1 106 ? -22.327 11.008 -8.969 1.00 65.81 106 ASP A CA 1
ATOM 766 C C . ASP A 1 106 ? -22.821 12.447 -9.166 1.00 65.81 106 ASP A C 1
ATOM 768 O O . ASP A 1 106 ? -22.075 13.395 -8.928 1.00 65.81 106 ASP A O 1
ATOM 772 N N . LEU A 1 107 ? -24.116 12.628 -9.465 1.00 74.88 107 LEU A N 1
ATOM 773 C CA . LEU A 1 107 ? -24.766 13.941 -9.528 1.00 74.88 107 LEU A CA 1
ATOM 774 C C . LEU A 1 107 ? -24.734 14.671 -8.177 1.00 74.88 107 LEU A C 1
ATOM 776 O O . LEU A 1 107 ? -24.460 15.872 -8.137 1.00 74.88 107 LEU A O 1
ATOM 780 N N . GLU A 1 108 ? -24.973 13.967 -7.067 1.00 76.81 108 GLU A N 1
ATOM 781 C CA . GLU A 1 108 ? -24.867 14.5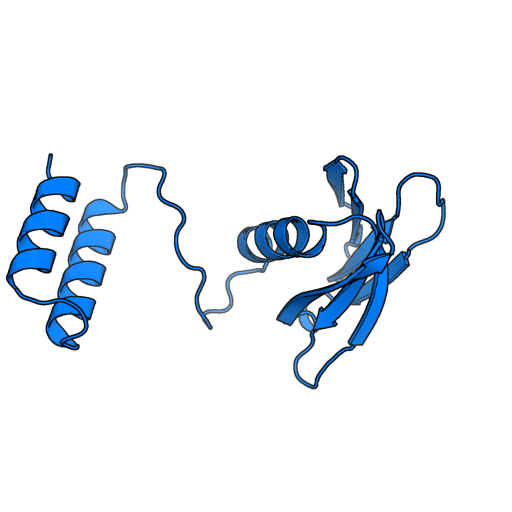49 -5.725 1.00 76.81 108 GLU A CA 1
ATOM 782 C C . GLU A 1 108 ? -23.427 14.943 -5.383 1.00 76.81 108 GLU A C 1
ATOM 784 O O . GLU A 1 108 ? -23.198 16.016 -4.818 1.00 76.81 108 GLU A O 1
ATOM 789 N N . ARG A 1 109 ? -22.442 14.131 -5.784 1.00 75.81 109 ARG A N 1
ATOM 790 C CA . ARG A 1 109 ? -21.019 14.436 -5.592 1.00 75.81 109 ARG A CA 1
ATOM 791 C C . ARG A 1 109 ? -20.579 15.646 -6.416 1.00 75.81 109 ARG A C 1
ATOM 793 O O . ARG A 1 109 ? -19.871 16.506 -5.897 1.00 75.81 109 ARG A O 1
ATOM 800 N N . LEU A 1 110 ? -21.053 15.766 -7.653 1.00 75.75 110 LEU A N 1
ATOM 801 C CA . LEU A 1 110 ? -20.832 16.937 -8.503 1.00 75.75 110 LEU A CA 1
ATOM 802 C C . LEU A 1 110 ? -21.469 18.201 -7.917 1.00 75.75 110 LEU A C 1
ATOM 804 O O . LEU A 1 110 ? -20.840 19.259 -7.890 1.00 75.75 110 LEU A O 1
ATOM 808 N N . ALA A 1 111 ? -22.691 18.093 -7.389 1.00 77.12 111 ALA A N 1
ATOM 809 C CA . ALA A 1 111 ? -23.381 19.213 -6.756 1.00 77.12 111 ALA A CA 1
ATOM 810 C C . ALA A 1 111 ? -22.704 19.654 -5.448 1.00 77.12 111 ALA A C 1
ATOM 812 O O . ALA A 1 111 ? -22.710 20.844 -5.125 1.00 77.12 111 ALA A O 1
ATOM 813 N N . ALA A 1 112 ? -22.122 18.712 -4.700 1.00 76.31 112 ALA A N 1
ATOM 814 C CA . ALA A 1 112 ? -21.331 19.005 -3.510 1.00 76.31 112 ALA A CA 1
ATOM 815 C C . ALA A 1 112 ? -20.045 19.769 -3.865 1.00 76.31 112 ALA A C 1
ATOM 817 O O . ALA A 1 112 ? -19.754 20.779 -3.232 1.00 76.31 112 ALA A O 1
ATOM 818 N N . LEU A 1 113 ? -19.331 19.353 -4.916 1.00 75.50 113 LEU A N 1
ATOM 819 C CA . LEU A 1 113 ? -18.103 20.017 -5.369 1.00 75.50 113 LEU A CA 1
ATOM 820 C C . LEU A 1 113 ? -18.352 21.445 -5.884 1.00 75.50 113 LEU A C 1
ATOM 822 O O . LEU A 1 113 ? -17.588 22.347 -5.552 1.00 75.50 113 LEU A O 1
ATOM 826 N N . HIS A 1 114 ? -19.446 21.678 -6.618 1.00 79.12 114 HIS A N 1
ATOM 827 C CA . HIS A 1 114 ? -19.844 23.027 -7.044 1.00 79.12 114 HIS A CA 1
ATOM 828 C C . HIS A 1 114 ? -20.236 23.920 -5.854 1.00 79.12 114 HIS A C 1
ATOM 830 O O . HIS A 1 114 ? -19.879 25.091 -5.805 1.00 79.12 114 HIS A O 1
ATOM 836 N N . ARG A 1 115 ? -20.932 23.374 -4.843 1.00 76.44 115 ARG A N 1
ATOM 837 C CA . ARG A 1 115 ? -21.252 24.115 -3.605 1.00 76.44 115 ARG A CA 1
ATOM 838 C C . ARG A 1 115 ? -20.017 24.482 -2.782 1.00 76.44 115 ARG A C 1
ATOM 840 O O . ARG A 1 115 ? -20.074 25.440 -2.021 1.00 76.44 115 ARG A O 1
ATOM 847 N N . SER A 1 116 ? -18.931 23.728 -2.922 1.00 76.94 116 SER A N 1
ATOM 848 C CA . SER A 1 116 ? -17.640 24.024 -2.299 1.00 76.94 116 SER A CA 1
ATOM 849 C C . SER A 1 116 ? -16.765 24.976 -3.125 1.00 76.94 116 SER A C 1
ATOM 851 O O . SER A 1 116 ? -15.601 25.140 -2.775 1.00 76.94 116 SER A O 1
ATOM 853 N N . ASP A 1 117 ? -17.294 25.564 -4.209 1.00 78.19 117 ASP A N 1
ATOM 854 C CA . ASP A 1 117 ? -16.567 26.419 -5.169 1.00 78.19 117 ASP A CA 1
ATOM 855 C C . ASP A 1 117 ? -15.346 25.725 -5.814 1.00 78.19 117 ASP A C 1
ATOM 857 O O . ASP A 1 117 ? -14.492 26.350 -6.432 1.00 78.19 117 ASP A O 1
ATOM 861 N N . ALA A 1 118 ? -15.259 24.394 -5.690 1.00 73.00 118 ALA A N 1
ATOM 862 C CA . ALA A 1 118 ? -14.169 23.591 -6.240 1.00 73.00 118 ALA A CA 1
ATOM 863 C C . ALA A 1 118 ? -14.334 23.332 -7.747 1.00 73.00 118 ALA A C 1
ATOM 865 O O . ALA A 1 118 ? -13.394 22.877 -8.396 1.00 73.00 118 ALA A O 1
ATOM 866 N N . LEU A 1 119 ? -15.528 23.596 -8.291 1.00 70.31 119 LEU A N 1
ATOM 867 C CA . LEU A 1 119 ? -15.817 23.625 -9.722 1.00 70.31 119 LEU A CA 1
ATOM 868 C C . LEU A 1 119 ? -16.577 24.902 -10.061 1.00 70.31 119 LEU A C 1
ATOM 870 O O . LEU A 1 119 ? -17.539 25.255 -9.376 1.00 70.31 119 LEU A O 1
ATOM 874 N N . THR A 1 120 ? -16.209 25.528 -11.175 1.00 75.56 120 THR A N 1
ATOM 875 C CA . THR A 1 120 ? -16.972 26.650 -11.721 1.00 75.56 120 THR A CA 1
ATOM 876 C C . THR A 1 120 ? -18.291 26.172 -12.342 1.00 75.56 120 THR A C 1
ATOM 878 O O . THR A 1 120 ? -18.451 25.008 -12.723 1.00 75.56 120 THR A O 1
ATOM 881 N N . ALA A 1 121 ? -19.264 27.077 -12.480 1.00 75.31 121 ALA A N 1
ATOM 882 C CA . ALA A 1 121 ? -20.587 26.747 -13.020 1.00 75.31 121 ALA A CA 1
ATOM 883 C C . ALA A 1 121 ? -20.541 26.156 -14.446 1.00 75.31 121 ALA A C 1
ATOM 885 O O . ALA A 1 121 ? -21.380 25.324 -14.796 1.00 75.31 121 ALA A O 1
ATOM 886 N N . ALA A 1 122 ? -19.551 26.558 -15.252 1.00 75.06 122 ALA A N 1
ATOM 887 C CA . ALA A 1 122 ? -19.336 26.030 -16.598 1.00 75.06 122 ALA A CA 1
ATOM 888 C C . ALA A 1 122 ? -18.865 24.566 -16.562 1.00 75.06 122 ALA A C 1
ATOM 890 O O . ALA A 1 122 ? -19.453 23.711 -17.221 1.00 75.06 122 ALA A O 1
ATOM 891 N N . GLU A 1 123 ? -17.884 24.254 -15.713 1.00 76.69 123 GLU A N 1
ATOM 892 C CA . GLU A 1 123 ? -17.338 22.899 -15.567 1.00 76.69 123 GLU A CA 1
ATOM 893 C C . GLU A 1 123 ? -18.368 21.926 -14.980 1.00 76.69 123 GLU A C 1
ATOM 895 O O . GLU A 1 123 ? -18.460 20.769 -15.397 1.00 76.69 123 GLU A O 1
ATOM 900 N N . TYR A 1 124 ? -19.205 22.404 -14.055 1.00 78.19 124 TYR A N 1
ATOM 901 C CA . TYR A 1 124 ? -20.322 21.627 -13.524 1.00 78.19 124 TYR A CA 1
ATOM 902 C C . TYR A 1 124 ? -21.337 21.253 -14.618 1.00 78.19 124 TYR A C 1
ATOM 904 O O . TYR A 1 124 ? -21.814 20.116 -14.659 1.00 78.19 124 TYR A O 1
ATOM 912 N N . ALA A 1 125 ? -21.659 22.179 -15.529 1.00 78.06 125 ALA A N 1
ATOM 913 C CA . ALA A 1 125 ? -22.601 21.929 -16.620 1.00 78.06 125 ALA A CA 1
ATOM 914 C C . ALA A 1 125 ? -22.059 20.915 -17.646 1.00 78.06 125 ALA A C 1
ATOM 916 O O . ALA A 1 125 ? -22.800 20.028 -18.086 1.00 78.06 125 ALA A O 1
ATOM 917 N N . GLU A 1 126 ? -20.771 20.996 -17.984 1.00 79.19 126 GLU A N 1
ATOM 918 C CA . GLU A 1 126 ? -20.114 20.040 -18.883 1.00 79.19 126 GLU A CA 1
ATOM 919 C C . GLU A 1 126 ? -20.047 18.635 -18.272 1.00 79.19 126 GLU A C 1
ATOM 921 O O . GLU A 1 126 ? -20.419 17.649 -18.916 1.00 79.19 126 GLU A O 1
ATOM 926 N N . ALA A 1 127 ? -19.651 18.534 -17.001 1.00 74.12 127 ALA A N 1
ATOM 927 C CA . ALA A 1 127 ? -19.578 17.262 -16.291 1.00 74.12 127 ALA A CA 1
ATOM 928 C C . ALA A 1 127 ? -20.963 16.617 -16.106 1.00 74.12 127 ALA A C 1
ATOM 930 O O . ALA A 1 127 ? -21.118 15.412 -16.311 1.00 74.12 127 ALA A O 1
ATOM 931 N N . LYS A 1 128 ? -21.997 17.418 -15.813 1.00 77.50 128 LYS A N 1
ATOM 932 C CA . LYS A 1 128 ? -23.388 16.950 -15.731 1.00 77.50 128 LYS A CA 1
ATOM 933 C C . LYS A 1 128 ? -23.903 16.422 -17.074 1.00 77.50 128 LYS A C 1
ATOM 935 O O . LYS A 1 128 ? -24.574 15.394 -17.104 1.00 77.50 128 LYS A O 1
ATOM 940 N N . THR A 1 129 ? -23.578 17.093 -18.179 1.00 77.12 129 THR A N 1
ATOM 941 C CA . THR A 1 129 ? -23.962 16.655 -19.534 1.00 77.12 129 THR A CA 1
ATOM 942 C C . THR A 1 129 ? -23.286 15.334 -19.895 1.00 77.12 129 THR A C 1
ATOM 944 O O . THR A 1 129 ? -23.930 14.440 -20.430 1.00 77.12 129 THR A O 1
ATOM 947 N N . ARG A 1 130 ? -22.009 15.171 -19.532 1.00 73.38 130 ARG A N 1
ATOM 948 C CA . ARG A 1 130 ? -21.240 13.943 -19.771 1.00 73.38 130 ARG A CA 1
ATOM 949 C C . ARG A 1 130 ? -21.743 12.734 -18.977 1.00 73.38 130 ARG A C 1
ATOM 951 O O . ARG A 1 130 ? -21.523 11.606 -19.400 1.00 73.38 130 ARG A O 1
ATOM 958 N N . LEU A 1 131 ? -22.392 12.968 -17.838 1.00 69.25 131 LEU A N 1
ATOM 959 C CA . LEU A 1 131 ? -23.014 11.925 -17.019 1.00 69.25 131 LEU A CA 1
ATOM 960 C C . LEU A 1 131 ? -24.393 11.496 -17.519 1.00 69.25 131 LEU A C 1
ATOM 962 O O . LEU A 1 131 ? -24.773 10.350 -17.317 1.00 69.25 131 LEU A O 1
ATOM 966 N N . LEU A 1 132 ? -25.149 12.412 -18.127 1.00 72.62 132 LEU A N 1
ATOM 967 C CA . LEU A 1 132 ? -26.509 12.166 -18.621 1.00 72.62 132 LEU A CA 1
ATOM 968 C C . LEU A 1 132 ? -26.555 11.716 -20.094 1.00 72.62 132 LEU A C 1
ATOM 970 O O . LEU A 1 132 ? -27.647 11.429 -20.585 1.00 72.62 132 LEU A O 1
ATOM 974 N N . GLY A 1 133 ? -25.407 11.713 -20.781 1.00 54.78 133 GLY A N 1
ATOM 975 C CA . GLY A 1 133 ? -25.249 11.407 -22.207 1.00 54.78 133 GLY A CA 1
ATOM 976 C C . GLY A 1 133 ? -24.955 9.946 -22.507 1.00 54.78 133 GLY A C 1
ATOM 977 O O . GLY A 1 133 ? -24.110 9.356 -21.800 1.00 54.78 133 GLY A O 1
#

Organism: NCBI:txid1457234

Secondary structure (DSSP, 8-state):
-EEEE-GGG-EEEE-TTSEEEEE-TT-SSEEEEEEGGGEEEEEEEE-SSSEEEEEEEETTEEEEEEEEETTHHHHHHHHHHHHS---S-S-PPPPS---SS-HHHHHHHHHHHHHTTSS-HHHHHHHHHHHH-

Foldseek 3Di:
DDWDQLDQFAIWDQDPVQKIFGAHVVHPDTQDIDRLQQFPAWDWDDDDPFKTWIFTAGPVGTPHIGITGPCPRVSRRVVSVVPPDDPPDDDDDDDDDDDDDCLVVVLVVLVVCVVVVVDDPVRSVVVNVVSVD

pLDDT: mean 72.97, std 12.74, range [35.59, 89.25]

Sequence (133 aa):
MTKHKLGLVGVLHVHPDGTIGLVEPGRFSFAFRVPLDAVVGFTEARGSFTRATLSVLGQGGVIAECSTNYGAADRLNRWLGEHRPASPQASASPSPGSSGPGLVADLERLAALHRSDALTAAEYAEAKTRLLG